Protein AF-A0A345UJM9-F1 (afdb_monomer)

Nearest PDB structures (foldseek):
  3ejh-assembly2_B  TM=4.729E-01  e=6.125E+00  Homo sapiens
  3zrz-assembly2_B  TM=3.985E-01  e=1.988E+00  Homo sapiens
  2okn-assembly1_B  TM=3.574E-01  e=5.022E+00  Homo sapiens
  8ovx-assembly1_O  TM=2.692E-01  e=5.733E+00  Saccharomyces cerevisiae

Radius of gyration: 15.55 Å; Cα contacts (8 Å, |Δi|>4): 101; chains: 1; bounding box: 42×23×45 Å

Sequence (90 aa):
MNDTINTTTCPNCGVTSKIPYPFLYTHKNPDFAVWWEPIYDKSIDEEKKRYGNLPGIPDYLTNAPRIEDWEEFKRTILKLETEPKKTARP

Foldseek 3Di:
DDPCVQWDADPVPRDIDHDQDKDKDADVVVGAIAIAHLDDDCVVVVVLVVLVPDPPRDPRSSPHYYDNDPVVRVVVVVCSNPDDPPPPDD

Organism: NCBI:txid1457365

InterPro domains:
  IPR025682 CpXC domain [PF14353] (2-43)

Solvent-accessible surface area (backbone atoms only — not comparable to full-atom values): 5604 Å² total; per-residue (Å²): 135,80,87,66,68,60,51,48,62,43,90,86,77,65,53,70,44,74,54,83,65,65,49,76,49,74,44,81,82,63,76,44,34,42,31,40,34,62,53,91,56,70,65,57,58,54,49,34,54,53,44,72,72,42,88,89,61,59,65,44,68,52,64,38,52,75,27,53,51,70,66,60,38,54,52,51,50,55,46,61,73,68,50,76,78,79,73,79,75,132

Mean predicted aligned error: 5.95 Å

Secondary structure (DSSP, 8-state):
--TTTTEEE-TTT--EEE----EEEEETTTTEEEEE-SS--HHHHHHHHHHHTSTT--HHHHT--EE-SHHHHHHHHHHHHHS-------

pLDDT: mean 87.27, std 12.66, range [35.72, 97.38]

Structure (mmCIF, N/CA/C/O backbone):
data_AF-A0A345UJM9-F1
#
_entry.id   AF-A0A345UJM9-F1
#
loop_
_atom_site.group_PDB
_atom_site.id
_atom_site.type_symbol
_atom_site.label_atom_id
_atom_site.label_alt_id
_atom_site.label_comp_id
_atom_site.label_asym_id
_atom_site.label_entity_id
_atom_site.label_seq_id
_atom_site.pdbx_PDB_ins_code
_atom_site.Cartn_x
_atom_site.Cartn_y
_atom_site.Cartn_z
_atom_site.occupancy
_atom_site.B_iso_or_equiv
_atom_site.auth_seq_id
_atom_site.auth_comp_id
_atom_site.auth_asym_id
_atom_site.auth_atom_id
_atom_site.pdbx_PDB_model_num
ATOM 1 N N . MET A 1 1 ? -12.070 1.291 -7.635 1.00 68.75 1 MET A N 1
ATOM 2 C CA . MET A 1 1 ? -11.448 0.737 -6.414 1.00 68.75 1 MET A CA 1
ATOM 3 C C . MET A 1 1 ? -12.476 0.764 -5.289 1.00 68.75 1 MET A C 1
ATOM 5 O O . MET A 1 1 ? -13.187 1.755 -5.194 1.00 68.75 1 MET A O 1
ATOM 9 N N . ASN A 1 2 ? -12.624 -0.313 -4.509 1.00 71.31 2 ASN A N 1
ATOM 10 C CA . ASN A 1 2 ? -13.579 -0.348 -3.394 1.00 71.31 2 ASN A CA 1
ATOM 11 C C . ASN A 1 2 ? -12.967 0.330 -2.152 1.00 71.31 2 ASN A C 1
ATOM 13 O O . ASN A 1 2 ? -11.826 0.041 -1.796 1.00 71.31 2 ASN A O 1
ATOM 17 N N . ASP A 1 3 ? -13.718 1.209 -1.489 1.00 80.50 3 ASP A N 1
ATOM 18 C CA . ASP A 1 3 ? -13.245 2.005 -0.349 1.00 80.50 3 ASP A CA 1
ATOM 19 C C . ASP A 1 3 ? -13.269 1.247 0.993 1.00 80.50 3 ASP A C 1
ATOM 21 O O . ASP A 1 3 ? -12.914 1.808 2.026 1.00 80.50 3 ASP A O 1
ATOM 25 N N . THR A 1 4 ? -13.596 -0.047 0.996 1.00 83.44 4 THR A N 1
ATOM 26 C CA . THR A 1 4 ? -13.724 -0.874 2.213 1.00 83.44 4 THR A CA 1
ATOM 27 C C . THR A 1 4 ? -12.423 -1.540 2.684 1.00 83.44 4 THR A C 1
ATOM 29 O O . THR A 1 4 ? -12.429 -2.315 3.637 1.00 83.44 4 THR A O 1
ATOM 32 N N . ILE A 1 5 ? -11.285 -1.292 2.026 1.00 85.25 5 ILE A N 1
ATOM 33 C CA . ILE A 1 5 ? -9.991 -1.841 2.477 1.00 85.25 5 ILE A CA 1
ATOM 34 C C . ILE A 1 5 ? -9.616 -1.214 3.823 1.00 85.25 5 ILE A C 1
ATOM 36 O O . ILE A 1 5 ? -9.701 0.003 3.967 1.00 85.25 5 ILE A O 1
ATOM 40 N N . ASN A 1 6 ? -9.192 -2.013 4.802 1.00 85.50 6 ASN A N 1
ATOM 41 C CA . ASN A 1 6 ? -8.839 -1.539 6.146 1.00 85.50 6 ASN A CA 1
ATOM 42 C C . ASN A 1 6 ? -9.922 -0.669 6.803 1.00 85.50 6 ASN A C 1
ATOM 44 O O . ASN A 1 6 ? -9.608 0.233 7.573 1.00 85.50 6 ASN A O 1
ATOM 48 N N . THR A 1 7 ? -11.202 -0.907 6.513 1.00 90.56 7 THR A N 1
ATOM 49 C CA . THR A 1 7 ? -12.294 -0.269 7.254 1.00 90.56 7 THR A CA 1
ATOM 50 C C . THR A 1 7 ? -12.767 -1.168 8.383 1.00 90.56 7 THR A C 1
ATOM 52 O O . THR A 1 7 ? -12.908 -2.374 8.198 1.00 90.56 7 THR A O 1
ATOM 55 N N . THR A 1 8 ? -13.067 -0.576 9.533 1.00 90.75 8 THR A N 1
ATOM 56 C CA . THR A 1 8 ? -13.755 -1.245 10.638 1.00 90.75 8 THR A CA 1
ATOM 57 C C . THR A 1 8 ? -15.033 -0.502 10.973 1.00 90.75 8 THR A C 1
ATOM 59 O O . THR A 1 8 ? -15.072 0.728 10.909 1.00 90.75 8 THR A O 1
ATOM 62 N N . THR A 1 9 ? -16.070 -1.250 11.328 1.00 93.94 9 THR A N 1
ATOM 63 C CA . THR A 1 9 ? -17.355 -0.710 11.762 1.00 93.94 9 THR A CA 1
ATOM 64 C C . THR A 1 9 ? -17.501 -0.956 13.254 1.00 93.94 9 THR A C 1
ATOM 66 O O . THR A 1 9 ? -17.414 -2.093 13.717 1.00 93.94 9 THR A O 1
ATOM 69 N N . CYS A 1 10 ? -17.734 0.106 14.023 1.00 92.38 10 CYS A N 1
ATOM 70 C CA . CYS A 1 10 ? -17.998 -0.015 15.449 1.00 92.38 10 CYS A CA 1
ATOM 71 C C . CYS A 1 10 ? -19.324 -0.766 15.669 1.00 92.38 10 CYS A C 1
ATOM 73 O O . CYS A 1 10 ? -20.366 -0.271 15.231 1.00 92.38 10 CYS A O 1
ATOM 75 N N . PRO A 1 11 ? -19.339 -1.906 16.384 1.00 93.50 11 PRO A N 1
ATOM 76 C CA . PRO A 1 11 ? -20.563 -2.682 16.586 1.00 93.50 11 PRO A CA 1
ATOM 77 C C . PRO A 1 11 ? -21.591 -1.957 17.465 1.00 93.50 11 PRO A C 1
ATOM 79 O O . PRO A 1 11 ? -22.768 -2.292 17.427 1.00 93.50 11 PRO A O 1
ATOM 82 N N . ASN A 1 12 ? -21.159 -0.963 18.249 1.00 95.12 12 ASN A N 1
ATOM 83 C CA . ASN A 1 12 ? -22.026 -0.228 19.166 1.00 95.12 12 ASN A CA 1
ATOM 84 C C . ASN A 1 12 ? -22.697 0.998 18.522 1.00 95.12 12 ASN A C 1
ATOM 86 O O . ASN A 1 12 ? -23.848 1.289 18.824 1.00 95.12 12 ASN A O 1
ATOM 90 N N . CYS A 1 13 ? -21.994 1.737 17.655 1.00 94.25 13 CYS A N 1
ATOM 91 C CA . CYS A 1 13 ? -22.519 2.974 17.054 1.00 94.25 13 CYS A CA 1
ATOM 92 C C . CYS A 1 13 ? -22.6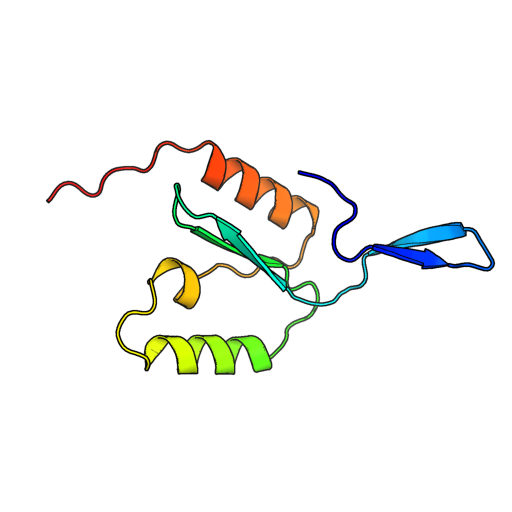40 2.945 15.524 1.00 94.25 13 CYS A C 1
ATOM 94 O O . CYS A 1 13 ? -23.109 3.918 14.941 1.00 94.25 13 CYS A O 1
ATOM 96 N N . GLY A 1 14 ? -22.200 1.874 14.857 1.00 94.12 14 GLY A N 1
ATOM 97 C CA . GLY A 1 14 ? -22.277 1.725 13.399 1.00 94.12 14 GLY A CA 1
ATOM 98 C C . GLY A 1 14 ? -21.325 2.622 12.600 1.00 94.12 14 GLY A C 1
ATOM 99 O O . GLY A 1 14 ? -21.278 2.525 11.375 1.00 94.12 14 GLY A O 1
ATOM 100 N N . VAL A 1 15 ? -20.541 3.480 13.262 1.00 93.81 15 VAL A N 1
ATOM 101 C CA . VAL A 1 15 ? -19.552 4.336 12.594 1.00 93.81 15 VAL A CA 1
ATOM 102 C C . VAL A 1 15 ? -18.483 3.464 11.949 1.00 93.81 15 VAL A C 1
ATOM 104 O O . VAL A 1 15 ? -17.915 2.584 12.597 1.00 93.81 15 VAL A O 1
ATOM 107 N N . THR A 1 16 ? -18.216 3.726 10.671 1.00 92.75 16 THR A N 1
ATOM 108 C CA . THR A 1 16 ? -17.171 3.053 9.903 1.00 92.75 16 THR A CA 1
ATOM 109 C C . THR A 1 16 ? -15.994 3.993 9.703 1.00 92.75 16 THR A C 1
ATOM 111 O O . THR A 1 16 ? -16.176 5.118 9.242 1.00 92.75 16 THR A O 1
ATOM 114 N N . SER A 1 17 ? -14.796 3.515 10.024 1.00 89.69 17 SER A N 1
ATOM 115 C CA . SER A 1 17 ? -13.557 4.289 9.928 1.00 89.69 17 SER A CA 1
ATOM 116 C C . SER A 1 17 ? -12.448 3.467 9.286 1.00 89.69 17 SER A C 1
ATOM 118 O O . SER A 1 17 ? -12.415 2.241 9.411 1.00 89.69 17 SER A O 1
ATOM 120 N N . LYS A 1 18 ? -11.509 4.151 8.627 1.00 88.81 18 LYS A N 1
ATOM 121 C CA . LYS A 1 18 ? -10.252 3.552 8.168 1.00 88.81 18 LYS A CA 1
ATOM 122 C C . LYS A 1 18 ? -9.333 3.295 9.360 1.00 88.81 18 LYS A C 1
ATOM 124 O O . LYS A 1 18 ? -9.114 4.186 10.177 1.00 88.81 18 LYS A O 1
ATOM 129 N N . ILE A 1 19 ? -8.785 2.090 9.442 1.00 89.62 19 ILE A N 1
ATOM 130 C CA . ILE A 1 19 ? -7.715 1.740 10.370 1.00 89.62 19 ILE A CA 1
ATOM 131 C C . ILE A 1 19 ? -6.405 2.265 9.768 1.00 89.62 19 ILE A C 1
ATOM 133 O O . ILE A 1 19 ? -6.086 1.874 8.643 1.00 89.62 19 ILE A O 1
ATOM 137 N N . PRO A 1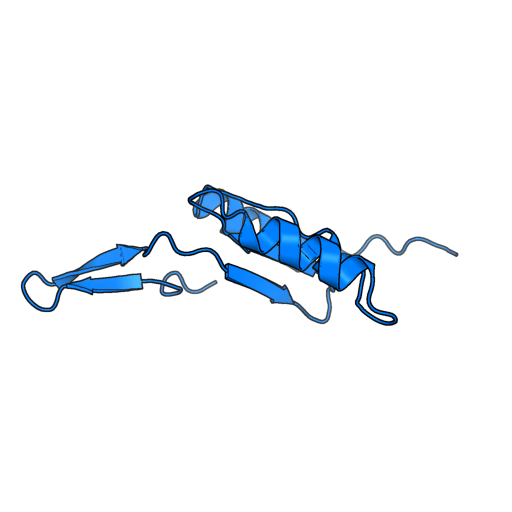 20 ? -5.638 3.110 10.482 1.00 87.75 20 PRO A N 1
ATOM 138 C CA . PRO A 1 20 ? -4.365 3.641 10.003 1.00 87.75 20 PRO A CA 1
ATOM 139 C C . PRO A 1 20 ? -3.262 2.577 10.113 1.00 87.75 20 PRO A C 1
ATOM 141 O O . PRO A 1 20 ? -2.355 2.680 10.934 1.00 87.75 20 PRO A O 1
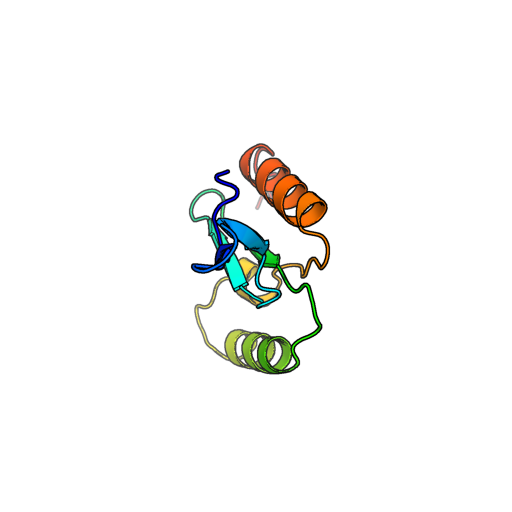ATOM 144 N N . TYR A 1 21 ? -3.382 1.517 9.317 1.00 90.00 21 TYR A N 1
ATOM 145 C CA . TYR A 1 21 ? -2.431 0.413 9.259 1.00 90.00 21 TYR A CA 1
ATOM 146 C C . TYR A 1 21 ? -1.862 0.301 7.843 1.00 90.00 21 TYR A C 1
ATOM 148 O O . TYR A 1 21 ? -2.657 0.217 6.895 1.00 90.00 21 TYR A O 1
ATOM 156 N N . PRO A 1 22 ? -0.526 0.315 7.683 1.00 93.50 22 PRO A N 1
ATOM 157 C CA . PRO A 1 22 ? 0.085 0.345 6.371 1.00 93.50 22 PRO A CA 1
ATOM 158 C C . PRO A 1 22 ? -0.135 -0.958 5.605 1.00 93.50 22 PRO A C 1
ATOM 160 O O . PRO A 1 22 ? -0.187 -2.045 6.180 1.00 93.50 22 PRO A O 1
ATOM 163 N N . PHE A 1 23 ? -0.252 -0.853 4.284 1.00 93.25 23 PHE A N 1
ATOM 164 C CA . PHE A 1 23 ? -0.317 -2.021 3.409 1.00 93.25 23 PHE A CA 1
ATOM 165 C C . PHE A 1 23 ? 0.188 -1.711 2.000 1.00 93.25 23 PHE A C 1
ATOM 167 O O . PHE A 1 23 ? 0.144 -0.570 1.535 1.00 93.25 23 PHE A O 1
ATOM 174 N N . LEU A 1 24 ? 0.636 -2.759 1.309 1.00 94.44 24 LEU A N 1
ATOM 175 C CA . LEU A 1 24 ? 1.115 -2.690 -0.065 1.00 94.44 24 LEU A CA 1
ATOM 176 C C . LEU A 1 24 ? 0.017 -3.120 -1.037 1.00 94.44 24 LEU A C 1
ATOM 178 O O . LEU A 1 24 ? -0.451 -4.258 -0.997 1.00 94.44 24 LEU A O 1
ATOM 182 N N . TYR A 1 25 ? -0.362 -2.231 -1.951 1.00 94.06 25 TYR A N 1
ATOM 183 C CA . TYR A 1 25 ? -1.114 -2.604 -3.145 1.00 94.06 25 TYR A CA 1
ATOM 184 C C . TYR A 1 25 ? -0.139 -3.047 -4.227 1.00 94.06 25 TYR A C 1
ATOM 186 O O . TYR A 1 25 ? 0.834 -2.347 -4.502 1.00 94.06 25 TYR A O 1
ATOM 194 N N . THR A 1 26 ? -0.409 -4.186 -4.858 1.00 93.56 26 THR A N 1
ATOM 195 C CA . THR A 1 26 ? 0.367 -4.687 -5.996 1.00 93.56 26 THR A CA 1
ATOM 196 C C . THR A 1 26 ? -0.568 -4.970 -7.157 1.00 93.56 26 THR A C 1
ATOM 198 O O . THR A 1 26 ? -1.684 -5.454 -6.964 1.00 93.56 26 THR A O 1
ATOM 201 N N . HIS A 1 27 ? -0.103 -4.688 -8.366 1.00 91.38 27 HIS A N 1
ATOM 202 C CA . HIS A 1 27 ? -0.782 -5.071 -9.592 1.00 91.38 27 HIS A CA 1
ATOM 203 C C . HIS A 1 27 ? 0.214 -5.811 -10.484 1.00 91.38 27 HIS A C 1
ATOM 205 O O . HIS A 1 27 ? 1.377 -5.420 -10.585 1.00 91.38 27 HIS A O 1
ATOM 211 N N . LYS A 1 28 ? -0.238 -6.901 -11.111 1.00 83.19 28 LYS A N 1
ATOM 212 C CA . LYS A 1 28 ? 0.536 -7.682 -12.082 1.00 83.19 28 LYS A CA 1
ATOM 213 C C . LYS A 1 28 ? -0.104 -7.467 -13.449 1.00 83.19 28 LYS A C 1
ATOM 215 O O . LYS A 1 28 ? -1.250 -7.859 -13.639 1.00 83.19 28 LYS A O 1
ATOM 220 N N . ASN A 1 29 ? 0.617 -6.832 -14.372 1.00 84.12 29 ASN A N 1
ATOM 221 C CA . ASN A 1 29 ? 0.125 -6.318 -15.667 1.00 84.12 29 ASN A CA 1
ATOM 222 C C . ASN A 1 29 ? -0.933 -5.185 -15.592 1.00 84.12 29 ASN A C 1
ATOM 224 O O . ASN A 1 29 ? -2.119 -5.463 -15.747 1.00 84.12 29 ASN A 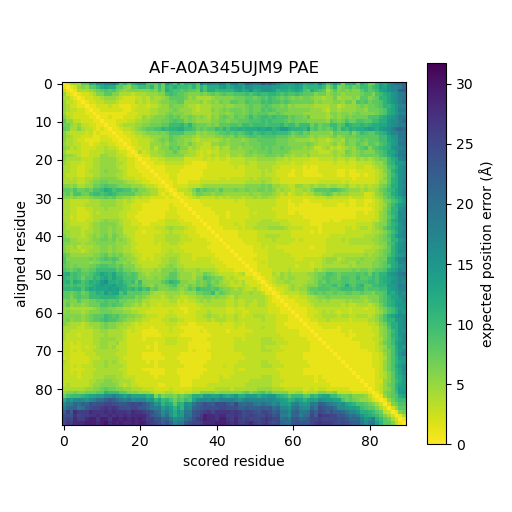O 1
ATOM 228 N N . PRO A 1 30 ? -0.535 -3.907 -15.444 1.00 88.19 30 PRO A N 1
ATOM 229 C CA . PRO A 1 30 ? 0.841 -3.424 -15.377 1.00 88.19 30 PRO A CA 1
ATOM 230 C C . PRO A 1 30 ? 1.509 -3.781 -14.045 1.00 88.19 30 PRO A C 1
ATOM 232 O O . PRO A 1 30 ? 0.826 -4.071 -13.073 1.00 88.19 30 PRO A O 1
ATOM 235 N N . ASP A 1 31 ? 2.844 -3.812 -14.036 1.00 91.88 31 ASP A N 1
ATOM 236 C CA . ASP A 1 31 ? 3.627 -4.182 -12.854 1.00 91.88 31 ASP A CA 1
ATOM 237 C C . ASP A 1 31 ? 3.949 -2.913 -12.088 1.00 91.88 31 ASP A C 1
ATOM 239 O O . ASP A 1 31 ? 4.774 -2.109 -12.530 1.00 91.88 31 ASP A O 1
ATOM 243 N N . PHE A 1 32 ? 3.251 -2.711 -10.982 1.00 94.56 32 PHE A N 1
ATOM 244 C CA . PHE A 1 32 ? 3.505 -1.608 -10.073 1.00 94.56 32 PHE A CA 1
ATOM 245 C C . PHE A 1 32 ? 3.058 -1.983 -8.666 1.00 94.56 32 PHE A C 1
ATOM 247 O O . PHE A 1 32 ? 2.260 -2.903 -8.459 1.00 94.56 32 PHE A O 1
ATOM 254 N N . ALA A 1 33 ? 3.580 -1.254 -7.689 1.00 95.06 33 ALA A N 1
ATOM 255 C CA . ALA A 1 33 ? 3.121 -1.350 -6.321 1.00 95.06 33 ALA A CA 1
ATOM 256 C C . ALA A 1 33 ? 3.137 0.025 -5.659 1.00 95.06 33 ALA A C 1
ATOM 258 O O . ALA A 1 33 ? 3.910 0.894 -6.057 1.00 95.06 33 ALA A O 1
ATOM 259 N N . VAL A 1 3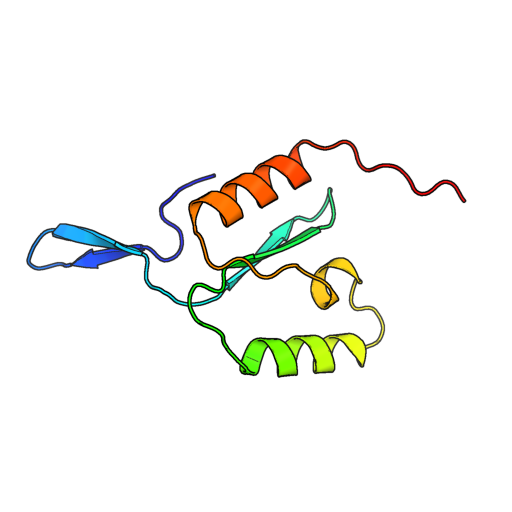4 ? 2.261 0.224 -4.678 1.00 96.00 34 VAL A N 1
ATOM 260 C CA . VAL A 1 34 ? 2.106 1.476 -3.927 1.00 96.00 34 VAL A CA 1
ATOM 261 C C . VAL A 1 34 ? 1.816 1.118 -2.474 1.00 96.00 34 VAL A C 1
ATOM 263 O O . VAL A 1 34 ? 0.905 0.335 -2.204 1.00 96.00 34 VAL A O 1
ATOM 266 N N . TRP A 1 35 ? 2.572 1.683 -1.539 1.00 96.31 35 TRP A N 1
ATOM 267 C CA . TRP A 1 35 ? 2.268 1.599 -0.114 1.00 96.31 35 TRP A CA 1
ATOM 268 C C . TRP A 1 35 ? 1.273 2.691 0.269 1.00 96.31 35 TRP A C 1
ATOM 270 O O . TRP A 1 35 ? 1.508 3.867 -0.017 1.00 96.31 35 TRP A O 1
ATOM 280 N N . TRP A 1 36 ? 0.208 2.312 0.968 1.00 96.19 36 TRP A N 1
ATOM 281 C CA . TRP A 1 36 ? -0.494 3.248 1.839 1.00 96.19 36 TRP A CA 1
ATOM 282 C C . TRP A 1 36 ? 0.167 3.183 3.215 1.00 96.19 36 TRP A C 1
ATOM 284 O O . TRP A 1 36 ? 0.198 2.116 3.823 1.00 96.19 36 TRP A O 1
ATOM 294 N N . GLU A 1 37 ? 0.733 4.295 3.675 1.00 96.25 37 GLU A N 1
ATOM 295 C CA . GLU A 1 37 ? 1.461 4.428 4.942 1.00 96.25 37 GLU A CA 1
ATOM 296 C C . GLU A 1 37 ? 0.956 5.689 5.664 1.00 96.25 37 GLU A C 1
ATOM 298 O O . GLU A 1 37 ? 1.602 6.732 5.614 1.00 96.25 37 GLU A O 1
ATOM 303 N N . PRO A 1 38 ? -0.225 5.632 6.309 1.00 94.38 38 PRO A N 1
ATOM 304 C CA . PRO A 1 38 ? -0.822 6.798 6.971 1.00 94.38 38 PRO A CA 1
ATOM 305 C C . PRO A 1 38 ? -0.036 7.244 8.213 1.00 94.38 38 PRO A C 1
ATOM 307 O O . PRO A 1 38 ? -0.223 8.346 8.715 1.00 94.38 38 PRO A O 1
ATOM 310 N N . ILE A 1 39 ? 0.808 6.360 8.747 1.00 94.12 39 ILE A N 1
ATOM 311 C CA . ILE A 1 39 ? 1.749 6.621 9.832 1.00 94.12 39 ILE A CA 1
ATOM 312 C C . ILE A 1 39 ? 3.035 5.899 9.446 1.00 94.12 39 ILE A C 1
ATOM 314 O O . ILE A 1 39 ? 2.981 4.715 9.113 1.00 94.12 39 ILE A O 1
ATOM 318 N N . TYR A 1 40 ? 4.168 6.602 9.504 1.00 95.06 40 TYR A N 1
ATOM 319 C CA . TYR A 1 40 ? 5.472 6.032 9.172 1.00 95.06 40 TYR A CA 1
ATOM 320 C C . TYR A 1 40 ? 5.748 4.742 9.959 1.00 95.06 40 TYR A C 1
ATOM 322 O O . TYR A 1 40 ? 5.689 4.728 11.193 1.00 95.06 40 TYR A O 1
ATOM 330 N N . ASP A 1 41 ? 6.105 3.682 9.236 1.00 94.38 41 ASP A N 1
ATOM 331 C CA . ASP A 1 41 ? 6.425 2.370 9.775 1.00 94.38 41 ASP A CA 1
ATOM 332 C C . ASP A 1 41 ? 7.834 1.948 9.337 1.00 94.38 41 ASP A C 1
ATOM 334 O O . ASP A 1 41 ? 8.107 1.543 8.202 1.00 94.38 41 ASP A O 1
ATOM 338 N N . LYS A 1 42 ? 8.758 1.996 10.300 1.00 95.50 42 LYS A N 1
ATOM 339 C CA . LYS A 1 42 ? 10.158 1.602 10.113 1.00 95.50 42 LYS A CA 1
ATOM 340 C C . LYS A 1 42 ? 10.306 0.156 9.617 1.00 95.50 42 LYS A C 1
ATOM 342 O O . LYS A 1 42 ? 11.292 -0.147 8.943 1.00 95.50 42 LYS A O 1
ATOM 347 N N . SER A 1 43 ? 9.363 -0.739 9.915 1.00 92.88 43 SER A N 1
ATOM 348 C CA . SER A 1 43 ? 9.432 -2.126 9.441 1.00 92.88 43 SER A CA 1
ATOM 349 C C . SER A 1 43 ? 9.395 -2.212 7.911 1.00 92.88 43 SER A C 1
ATOM 351 O O . SER A 1 43 ? 10.079 -3.061 7.339 1.00 92.88 43 SER A O 1
ATOM 353 N N . ILE A 1 44 ? 8.739 -1.261 7.235 1.00 93.25 44 ILE A N 1
ATOM 354 C CA . ILE A 1 44 ? 8.711 -1.179 5.770 1.00 93.25 44 ILE A CA 1
ATOM 355 C C . ILE A 1 44 ? 10.094 -0.790 5.224 1.00 93.25 44 ILE A C 1
ATOM 357 O O . ILE A 1 44 ? 10.477 -1.216 4.135 1.00 93.25 44 ILE A O 1
ATOM 361 N N . ASP A 1 45 ? 10.890 0.013 5.942 1.00 92.62 45 ASP A N 1
ATOM 362 C CA . ASP A 1 45 ? 12.278 0.301 5.534 1.00 92.62 45 ASP A CA 1
ATOM 363 C C . ASP A 1 45 ? 13.138 -0.958 5.591 1.00 92.62 45 ASP A C 1
ATOM 365 O O . ASP A 1 45 ? 13.953 -1.215 4.700 1.00 92.62 45 ASP A O 1
ATOM 369 N N . GLU A 1 46 ? 12.968 -1.740 6.653 1.00 91.50 46 GLU A N 1
ATOM 370 C CA . GLU A 1 46 ? 13.673 -3.004 6.836 1.00 91.50 46 GLU A CA 1
ATOM 371 C C . GLU A 1 46 ? 13.252 -4.025 5.777 1.00 91.50 46 GLU A C 1
ATOM 373 O O . GLU A 1 46 ? 14.107 -4.711 5.217 1.00 91.50 46 GLU A O 1
ATOM 378 N N . GLU A 1 47 ? 11.963 -4.078 5.447 1.00 87.81 47 GLU A N 1
ATOM 379 C CA . GLU A 1 47 ? 11.410 -4.931 4.401 1.00 87.81 47 GLU A CA 1
ATOM 380 C C . GLU A 1 47 ? 11.963 -4.560 3.017 1.00 87.81 47 GLU A C 1
ATOM 382 O O . GLU A 1 47 ? 12.506 -5.424 2.325 1.00 87.81 47 GLU A O 1
ATOM 387 N N . LYS A 1 48 ? 11.963 -3.270 2.647 1.00 87.25 48 LYS A N 1
ATOM 388 C CA . LYS A 1 48 ? 12.555 -2.798 1.379 1.00 87.25 48 LYS A CA 1
ATOM 389 C C . LYS A 1 48 ? 14.045 -3.142 1.276 1.00 87.25 48 LYS A C 1
ATOM 391 O O . LYS A 1 48 ? 14.498 -3.590 0.224 1.00 87.25 48 LYS A O 1
ATOM 396 N N . LYS A 1 49 ? 14.807 -2.996 2.369 1.00 87.62 49 LYS A N 1
ATOM 397 C CA . LYS A 1 49 ? 16.227 -3.398 2.421 1.00 87.62 49 LYS A CA 1
ATOM 398 C C . LYS A 1 49 ? 16.405 -4.904 2.247 1.00 87.62 49 LYS A C 1
ATOM 400 O O . LYS A 1 49 ? 17.310 -5.325 1.534 1.00 87.62 49 LYS A O 1
ATOM 405 N N . ARG A 1 50 ? 15.556 -5.718 2.883 1.00 85.25 50 ARG A N 1
ATOM 406 C CA . ARG A 1 50 ? 15.590 -7.182 2.736 1.00 85.25 50 ARG A CA 1
ATOM 407 C C . ARG A 1 50 ? 15.283 -7.59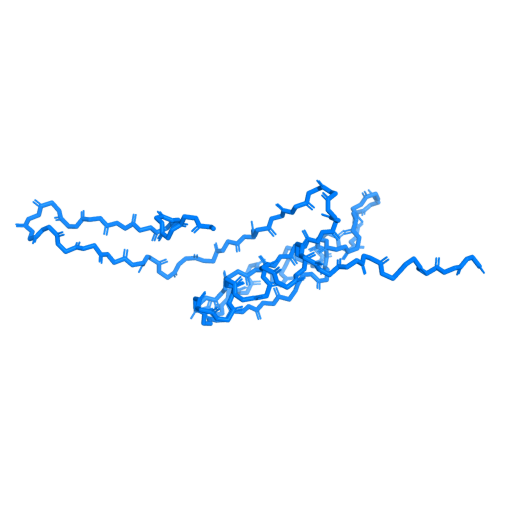3 1.300 1.00 85.25 50 ARG A C 1
ATOM 409 O O . ARG A 1 50 ? 16.031 -8.391 0.748 1.00 85.25 50 ARG A O 1
ATOM 416 N N . TYR A 1 51 ? 14.262 -7.006 0.678 1.00 83.50 51 TYR A N 1
ATOM 417 C CA . TYR A 1 51 ? 13.920 -7.277 -0.718 1.00 83.50 51 TYR A CA 1
ATOM 418 C C . TYR A 1 51 ? 15.034 -6.905 -1.695 1.00 83.50 51 TYR A C 1
ATOM 420 O O . TYR A 1 51 ? 15.312 -7.688 -2.596 1.00 83.50 51 TYR A O 1
ATOM 428 N N . GLY A 1 52 ? 15.726 -5.782 -1.483 1.00 80.06 52 GLY A N 1
ATOM 429 C CA . GLY A 1 52 ? 16.868 -5.393 -2.320 1.00 80.06 52 GLY A CA 1
ATOM 430 C C . GLY A 1 52 ? 18.044 -6.379 -2.285 1.00 80.06 52 GLY A C 1
ATOM 431 O O . GLY A 1 52 ? 18.846 -6.401 -3.212 1.00 80.06 52 GLY A O 1
ATOM 432 N N . ASN A 1 53 ? 18.135 -7.219 -1.250 1.00 81.12 53 ASN A N 1
ATOM 433 C CA . ASN A 1 53 ? 19.195 -8.219 -1.104 1.00 81.12 53 ASN A CA 1
ATOM 434 C C . ASN A 1 53 ? 18.797 -9.613 -1.622 1.00 81.12 53 ASN A C 1
ATOM 436 O O . ASN A 1 53 ? 19.622 -10.528 -1.586 1.00 81.12 53 ASN A O 1
ATOM 440 N N . LEU A 1 54 ? 17.549 -9.805 -2.065 1.00 85.12 54 LEU A N 1
ATOM 441 C CA . LEU A 1 54 ? 17.049 -11.097 -2.530 1.00 85.12 54 LEU A CA 1
ATOM 442 C C . LEU A 1 54 ? 17.055 -11.167 -4.066 1.00 85.12 54 LEU A C 1
ATOM 444 O O . LEU A 1 54 ? 16.451 -10.318 -4.724 1.00 85.12 54 LEU A O 1
ATOM 448 N N . PRO A 1 55 ? 17.689 -12.191 -4.666 1.00 86.19 55 PRO A N 1
ATOM 449 C CA . PRO A 1 55 ? 17.679 -12.354 -6.113 1.00 86.19 55 PRO A CA 1
ATOM 450 C C . PRO A 1 55 ? 16.261 -12.648 -6.619 1.00 86.19 55 PRO A C 1
ATOM 452 O O . PRO A 1 55 ? 15.534 -13.455 -6.042 1.00 86.19 55 PRO A O 1
ATOM 455 N N . GLY A 1 56 ? 15.885 -12.016 -7.732 1.00 84.88 56 GLY A N 1
ATOM 456 C CA . GLY A 1 56 ? 14.610 -12.262 -8.410 1.00 84.88 56 GLY A CA 1
ATOM 457 C C . GLY A 1 56 ? 13.410 -11.481 -7.867 1.00 84.88 56 GLY A C 1
ATOM 458 O O . GLY A 1 56 ? 12.304 -11.689 -8.364 1.00 84.88 56 GLY A O 1
ATOM 459 N N . ILE A 1 57 ? 13.597 -10.575 -6.898 1.00 87.19 57 ILE A N 1
ATOM 460 C CA . ILE A 1 57 ? 12.532 -9.652 -6.489 1.00 87.19 57 ILE A CA 1
ATOM 461 C C . ILE A 1 57 ? 12.396 -8.526 -7.528 1.00 87.19 57 ILE A C 1
ATOM 463 O O . ILE A 1 57 ? 13.383 -7.854 -7.822 1.00 87.19 57 ILE A O 1
ATOM 467 N N . PRO A 1 58 ? 11.194 -8.291 -8.085 1.00 87.44 58 PRO A N 1
ATOM 468 C CA . PRO A 1 58 ? 10.970 -7.195 -9.021 1.00 87.44 58 PRO A CA 1
ATOM 469 C C . PRO A 1 58 ? 11.200 -5.802 -8.418 1.00 87.44 58 PRO A C 1
ATOM 471 O O . PRO A 1 58 ? 10.739 -5.506 -7.314 1.00 87.44 58 PRO A O 1
ATOM 474 N N . ASP A 1 59 ? 11.789 -4.902 -9.210 1.00 86.75 59 ASP A N 1
ATOM 475 C CA . ASP A 1 59 ? 12.106 -3.525 -8.795 1.00 86.75 59 ASP A CA 1
ATOM 476 C C . ASP A 1 59 ? 10.888 -2.702 -8.358 1.00 86.75 59 ASP A C 1
ATOM 478 O O . ASP A 1 59 ? 10.996 -1.803 -7.523 1.00 86.75 59 ASP A O 1
ATOM 482 N N . TYR A 1 60 ? 9.707 -2.988 -8.911 1.00 89.50 60 TYR A N 1
ATOM 483 C CA . TYR A 1 60 ? 8.492 -2.252 -8.560 1.00 89.50 60 TYR A CA 1
ATOM 484 C C . TYR A 1 60 ? 8.008 -2.554 -7.133 1.00 89.50 60 TYR A C 1
ATOM 486 O O . TYR A 1 60 ? 7.277 -1.747 -6.566 1.00 89.50 60 TYR A O 1
ATOM 494 N N . LEU A 1 61 ? 8.426 -3.682 -6.540 1.00 88.06 61 LEU A N 1
ATOM 495 C CA . LEU A 1 61 ? 8.144 -4.021 -5.142 1.00 88.06 61 LEU A CA 1
ATOM 496 C C . LEU A 1 61 ? 9.147 -3.353 -4.193 1.00 88.06 61 LEU A C 1
ATOM 498 O O . LEU A 1 61 ? 8.765 -2.864 -3.132 1.00 88.06 61 LEU A O 1
ATOM 502 N N . THR A 1 62 ? 10.424 -3.286 -4.580 1.00 88.56 62 THR A N 1
ATOM 503 C CA . THR A 1 62 ? 11.484 -2.663 -3.768 1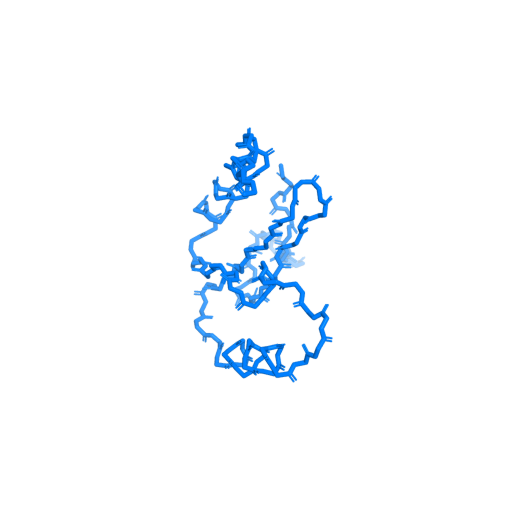.00 88.56 62 THR A CA 1
ATOM 504 C C . THR A 1 62 ? 11.410 -1.141 -3.773 1.00 88.56 62 THR A C 1
ATOM 506 O O . THR A 1 62 ? 11.765 -0.516 -2.776 1.00 88.56 62 THR A O 1
ATOM 509 N N . ASN A 1 63 ? 10.915 -0.533 -4.855 1.00 88.50 63 ASN A N 1
ATOM 510 C CA . ASN A 1 63 ? 10.870 0.920 -5.039 1.00 88.50 63 ASN A CA 1
ATOM 511 C C . ASN A 1 63 ? 9.455 1.510 -4.990 1.00 88.50 63 ASN A C 1
ATOM 513 O O . ASN A 1 63 ? 9.257 2.655 -5.394 1.00 88.50 63 ASN A O 1
ATOM 517 N N . ALA A 1 64 ? 8.479 0.763 -4.470 1.00 93.19 64 ALA A N 1
ATOM 518 C CA . ALA A 1 64 ? 7.112 1.249 -4.326 1.00 93.19 64 ALA A CA 1
ATOM 519 C C . ALA A 1 64 ? 7.072 2.586 -3.541 1.00 93.19 64 ALA A C 1
ATOM 521 O O . ALA A 1 64 ? 7.684 2.670 -2.458 1.00 93.19 64 ALA A O 1
ATOM 522 N N . PRO A 1 65 ? 6.385 3.627 -4.064 1.00 95.00 65 PRO A N 1
ATOM 523 C CA . PRO A 1 65 ? 6.162 4.875 -3.346 1.00 95.00 65 PRO A CA 1
ATOM 524 C C . PRO A 1 65 ? 5.320 4.628 -2.097 1.00 95.00 65 PRO A C 1
ATOM 526 O O . PRO A 1 65 ? 4.538 3.676 -2.044 1.00 95.00 65 PRO A O 1
ATOM 529 N N . ARG A 1 66 ? 5.486 5.500 -1.104 1.00 96.38 66 ARG A N 1
ATOM 530 C CA . ARG A 1 66 ? 4.707 5.491 0.134 1.00 96.38 66 ARG A CA 1
ATOM 531 C C . ARG A 1 66 ? 3.850 6.734 0.197 1.00 96.38 66 ARG A C 1
ATOM 533 O O . ARG A 1 66 ? 4.358 7.826 -0.038 1.00 96.38 66 ARG A O 1
ATOM 540 N N . ILE A 1 67 ? 2.564 6.542 0.453 1.00 97.38 67 ILE A N 1
ATOM 541 C CA . ILE A 1 67 ? 1.569 7.604 0.405 1.00 97.38 67 ILE A CA 1
ATOM 542 C C . ILE A 1 67 ? 0.778 7.598 1.706 1.00 97.38 67 ILE A C 1
ATOM 544 O O . ILE A 1 67 ? 0.196 6.580 2.075 1.00 97.38 67 ILE A O 1
ATOM 548 N N . GLU A 1 68 ? 0.753 8.745 2.373 1.00 96.31 68 GLU A N 1
ATOM 549 C CA . GLU A 1 68 ? 0.051 8.940 3.642 1.00 96.31 68 GLU A CA 1
ATOM 550 C C . GLU A 1 68 ? -1.459 9.123 3.427 1.00 96.31 68 GLU A C 1
ATOM 552 O O . GLU A 1 68 ? -2.287 8.451 4.051 1.00 96.31 68 GLU A O 1
ATOM 557 N N . ASP A 1 69 ? -1.827 9.992 2.483 1.00 94.94 69 ASP A N 1
ATOM 558 C CA . ASP A 1 69 ? -3.216 10.342 2.202 1.00 94.94 69 ASP A CA 1
ATOM 559 C C . ASP A 1 69 ? -3.957 9.240 1.428 1.00 94.94 69 ASP A C 1
ATOM 561 O O . ASP A 1 69 ? -3.498 8.732 0.401 1.00 94.94 69 ASP A O 1
ATOM 565 N N . TRP A 1 70 ? -5.160 8.897 1.894 1.00 92.88 70 TRP A N 1
ATOM 566 C CA . TRP A 1 70 ? -5.990 7.863 1.270 1.00 92.88 70 TRP A CA 1
ATOM 567 C C . TRP A 1 70 ? -6.405 8.233 -0.159 1.00 92.88 70 TRP A C 1
ATOM 569 O O . TRP A 1 70 ? -6.431 7.381 -1.053 1.00 92.88 70 TRP A O 1
ATOM 579 N N . GLU A 1 71 ? -6.729 9.502 -0.402 1.00 93.88 71 GLU A N 1
ATOM 580 C CA . GLU A 1 71 ? -7.190 9.936 -1.718 1.00 93.88 71 GLU A CA 1
ATOM 581 C C . GLU A 1 71 ? -6.033 10.024 -2.720 1.00 93.88 71 GLU A C 1
ATOM 583 O O . GLU A 1 71 ? -6.185 9.632 -3.878 1.00 93.88 71 GLU A O 1
ATOM 588 N N . GLU A 1 72 ? -4.852 10.471 -2.294 1.00 96.44 72 GLU A N 1
ATOM 589 C CA . GLU A 1 72 ? -3.626 10.418 -3.093 1.00 96.44 72 GLU A CA 1
ATOM 590 C C . GLU A 1 72 ? -3.226 8.982 -3.432 1.00 96.44 72 GLU A C 1
ATOM 592 O O . GLU A 1 72 ? -2.854 8.699 -4.576 1.00 96.44 72 GLU A O 1
ATOM 597 N N . PHE A 1 73 ? -3.378 8.064 -2.479 1.00 95.44 73 PHE A N 1
ATOM 598 C CA . PHE A 1 73 ? -3.113 6.648 -2.689 1.00 95.44 73 PHE A CA 1
ATOM 599 C C . PHE A 1 73 ? -3.995 6.081 -3.808 1.00 95.44 73 PHE A C 1
ATOM 601 O O . PHE A 1 73 ? -3.485 5.524 -4.787 1.00 95.44 73 PHE A O 1
ATOM 608 N N . LYS A 1 74 ? -5.313 6.319 -3.738 1.00 94.44 74 LYS A N 1
ATOM 609 C CA . LYS A 1 74 ? -6.259 5.911 -4.790 1.00 94.44 74 LYS A CA 1
ATOM 610 C C . LYS A 1 74 ? -5.952 6.557 -6.138 1.00 94.44 74 LYS A C 1
ATOM 612 O O . LYS A 1 74 ? -5.952 5.866 -7.157 1.00 94.44 74 LYS A O 1
ATOM 617 N N . ARG A 1 75 ? -5.683 7.868 -6.165 1.00 95.62 75 ARG A N 1
ATOM 618 C CA . ARG A 1 75 ? -5.341 8.586 -7.406 1.00 95.62 75 ARG A CA 1
ATOM 619 C C . ARG A 1 75 ? -4.080 8.022 -8.053 1.00 95.62 75 ARG A C 1
ATOM 621 O O . ARG A 1 75 ? -4.040 7.891 -9.273 1.00 95.62 75 ARG A O 1
ATOM 628 N N . THR A 1 76 ? -3.079 7.663 -7.254 1.00 95.50 76 THR A N 1
ATOM 629 C CA . THR A 1 76 ? -1.825 7.085 -7.751 1.00 95.50 76 THR A CA 1
ATOM 630 C C . THR A 1 76 ? -2.052 5.714 -8.373 1.00 95.50 76 THR A C 1
ATOM 632 O O . THR A 1 76 ? -1.563 5.470 -9.473 1.00 95.50 76 THR A O 1
ATOM 635 N N . ILE A 1 77 ? -2.846 4.850 -7.734 1.00 94.69 77 ILE A N 1
ATOM 636 C CA . ILE A 1 77 ? -3.216 3.545 -8.304 1.00 94.69 77 ILE A CA 1
ATOM 637 C C . ILE A 1 77 ? -3.952 3.729 -9.629 1.00 94.69 77 ILE A C 1
ATOM 639 O O . ILE A 1 77 ? -3.525 3.183 -10.640 1.00 94.69 77 ILE A O 1
ATOM 643 N N . LEU A 1 78 ? -4.998 4.560 -9.655 1.00 93.69 78 LEU A N 1
ATOM 644 C CA . LEU A 1 78 ? -5.776 4.804 -10.873 1.00 93.69 78 LEU A CA 1
ATOM 645 C C . LEU A 1 78 ? -4.910 5.350 -12.013 1.00 93.69 78 LEU A C 1
ATOM 647 O O . LEU A 1 78 ? -5.085 4.962 -13.167 1.00 93.69 78 LEU A O 1
ATOM 651 N N . LYS A 1 79 ? -3.952 6.226 -11.698 1.00 93.00 79 LYS A N 1
ATOM 652 C CA . LYS A 1 79 ? -2.987 6.735 -12.673 1.00 93.00 79 LYS A CA 1
ATOM 653 C C . LYS A 1 79 ? -2.112 5.607 -13.229 1.00 93.00 79 LYS A C 1
ATOM 655 O O . LYS A 1 79 ? -1.994 5.483 -14.439 1.00 93.00 79 LYS A O 1
ATOM 660 N N . LEU A 1 80 ? -1.547 4.759 -12.371 1.00 92.19 80 LEU A N 1
ATOM 661 C CA . LEU A 1 80 ? -0.671 3.656 -12.787 1.00 92.19 80 LEU A CA 1
ATOM 662 C C . LEU A 1 80 ? -1.412 2.541 -13.544 1.00 92.19 80 LEU A C 1
ATOM 664 O O . LEU A 1 80 ? -0.814 1.877 -14.387 1.00 92.19 80 LEU A O 1
ATOM 668 N N . GLU A 1 81 ? -2.704 2.348 -13.276 1.00 90.69 81 GLU A N 1
ATOM 669 C CA . GLU A 1 81 ? -3.561 1.403 -14.006 1.00 90.69 81 GLU A CA 1
ATOM 670 C C . GLU A 1 81 ? -3.931 1.895 -15.408 1.00 90.69 81 GLU A C 1
ATOM 672 O O . GLU A 1 81 ? -4.097 1.090 -16.323 1.00 90.69 81 GLU A O 1
ATOM 677 N N . THR A 1 82 ? -4.082 3.210 -15.578 1.00 88.56 82 THR A N 1
ATOM 678 C CA . THR A 1 82 ? -4.582 3.812 -16.823 1.00 88.56 82 THR A CA 1
ATOM 679 C C . THR A 1 82 ? -3.476 4.342 -17.725 1.00 88.56 82 THR A C 1
ATOM 681 O O . THR A 1 82 ? -3.685 4.467 -18.934 1.00 88.56 82 THR A O 1
ATOM 684 N N . GLU A 1 83 ? -2.295 4.637 -17.181 1.00 81.25 83 GLU A N 1
ATOM 685 C CA . GLU A 1 83 ? -1.168 5.090 -17.981 1.00 81.25 83 GLU A CA 1
ATOM 686 C C . GLU A 1 83 ? -0.618 3.946 -18.851 1.00 81.25 83 GLU A C 1
ATOM 688 O O . GLU A 1 83 ? -0.228 2.891 -18.339 1.00 81.25 83 GLU A O 1
ATOM 693 N N . PRO A 1 84 ? -0.526 4.135 -20.181 1.00 62.47 84 PRO A N 1
ATOM 694 C CA . PRO A 1 84 ? 0.159 3.175 -21.027 1.00 62.47 84 PRO A CA 1
ATOM 695 C C . PRO A 1 84 ? 1.621 3.111 -20.583 1.00 62.47 84 PRO A C 1
ATOM 697 O O . PRO A 1 84 ? 2.314 4.133 -20.579 1.00 62.47 84 PRO A O 1
ATOM 700 N N . LYS A 1 85 ? 2.100 1.912 -20.213 1.00 62.25 85 LYS A N 1
ATOM 701 C CA . LYS A 1 85 ? 3.518 1.685 -19.906 1.00 62.25 85 LYS A CA 1
ATOM 702 C C . LYS A 1 85 ? 4.336 2.276 -21.057 1.00 62.25 85 LYS A C 1
ATOM 704 O O . LYS A 1 85 ? 4.289 1.759 -22.173 1.00 62.25 85 LYS A O 1
ATOM 709 N N . LYS A 1 86 ? 5.098 3.346 -20.799 1.00 50.69 86 LYS A N 1
ATOM 710 C CA . LYS A 1 86 ? 6.170 3.756 -21.708 1.00 50.69 86 LYS A CA 1
ATOM 711 C C . LYS A 1 86 ? 7.138 2.583 -21.729 1.00 50.69 86 LYS A C 1
ATOM 713 O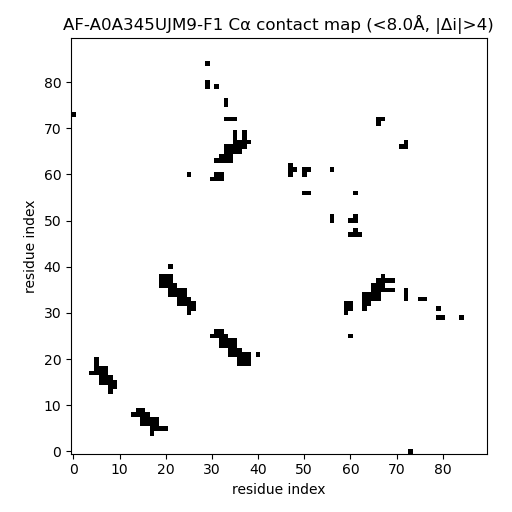 O . LYS A 1 86 ? 7.897 2.397 -20.784 1.00 50.69 86 LYS A O 1
ATOM 718 N N . THR A 1 87 ? 7.056 1.748 -22.760 1.00 42.19 87 THR A N 1
ATOM 719 C CA . THR A 1 87 ? 8.079 0.749 -23.049 1.00 42.19 87 THR A CA 1
ATOM 720 C C . THR A 1 87 ? 9.404 1.491 -23.068 1.00 42.19 87 THR A C 1
ATOM 722 O O . THR A 1 87 ? 9.630 2.305 -23.968 1.00 42.19 87 THR A O 1
ATOM 725 N N . ALA A 1 88 ? 10.250 1.257 -22.064 1.00 44.78 88 ALA A N 1
ATOM 726 C CA . ALA A 1 88 ? 11.666 1.529 -22.202 1.00 44.78 88 ALA A CA 1
ATOM 727 C C . ALA A 1 88 ? 12.102 0.720 -23.429 1.00 44.78 88 ALA A C 1
ATOM 729 O O . ALA A 1 88 ? 12.074 -0.511 -23.409 1.00 44.78 88 ALA A O 1
ATOM 730 N N . ARG A 1 89 ? 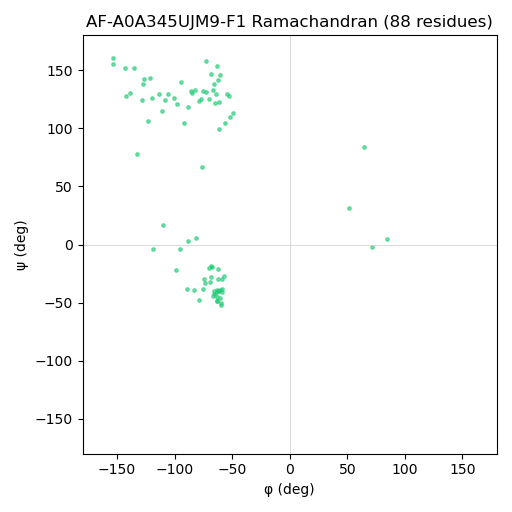12.313 1.414 -24.555 1.00 35.72 89 ARG A N 1
ATOM 731 C CA . ARG A 1 89 ? 12.856 0.796 -25.765 1.00 35.72 89 ARG A CA 1
ATOM 732 C C . ARG A 1 89 ? 14.247 0.237 -25.424 1.00 35.72 89 ARG A C 1
ATOM 734 O O . ARG A 1 89 ? 14.914 0.850 -24.590 1.00 35.72 89 ARG A O 1
ATOM 741 N N . PRO A 1 90 ? 14.628 -0.900 -26.033 1.00 42.09 90 PRO A N 1
ATOM 742 C CA . PRO A 1 90 ? 15.905 -1.566 -25.788 1.00 42.09 90 PRO A CA 1
ATOM 743 C C . PRO A 1 90 ? 17.104 -0.672 -26.110 1.00 42.09 90 PRO A C 1
ATOM 745 O O . PRO A 1 90 ? 16.958 0.224 -26.977 1.00 42.09 90 PRO A O 1
#